Protein AF-A0ABD1TZC6-F1 (afdb_monomer_lite)

Structure (mmCIF, N/CA/C/O backbone):
data_AF-A0ABD1TZC6-F1
#
_entry.id   AF-A0ABD1TZC6-F1
#
loop_
_atom_site.group_PDB
_atom_site.id
_atom_site.type_symbol
_atom_site.label_atom_id
_atom_site.label_alt_id
_atom_site.label_comp_id
_atom_site.label_asym_id
_atom_site.label_entity_id
_atom_site.label_seq_id
_atom_site.pdbx_PDB_ins_code
_atom_site.Cartn_x
_atom_site.Cartn_y
_atom_site.Cartn_z
_atom_site.occupancy
_atom_site.B_iso_or_equiv
_atom_site.auth_seq_id
_atom_site.auth_comp_id
_atom_site.auth_asym_id
_atom_site.auth_atom_id
_atom_site.pdbx_PDB_model_num
ATOM 1 N N . MET A 1 1 ? -12.109 -3.918 -8.927 1.00 58.34 1 MET A N 1
ATOM 2 C CA . MET A 1 1 ? -11.285 -2.718 -9.204 1.00 58.34 1 MET A CA 1
ATOM 3 C C . MET A 1 1 ? -10.057 -3.148 -9.999 1.00 58.34 1 MET A C 1
ATOM 5 O O . MET A 1 1 ? -9.453 -4.145 -9.625 1.00 58.34 1 MET A O 1
ATOM 9 N N . VAL A 1 2 ? -9.724 -2.458 -11.094 1.00 74.38 2 VAL A N 1
ATOM 10 C CA . VAL A 1 2 ? -8.589 -2.768 -11.993 1.00 74.38 2 VAL A CA 1
ATOM 11 C C . VAL A 1 2 ? -7.671 -1.545 -12.045 1.00 74.38 2 VAL A C 1
ATOM 13 O O . VAL A 1 2 ? -8.174 -0.425 -12.054 1.00 74.38 2 VAL A O 1
ATOM 16 N N . GLY A 1 3 ? -6.352 -1.739 -12.055 1.00 79.50 3 GLY A N 1
ATOM 17 C CA . GLY A 1 3 ? -5.381 -0.643 -12.115 1.00 79.50 3 GLY A CA 1
ATOM 18 C C . GLY A 1 3 ? -3.931 -1.129 -12.202 1.00 79.50 3 GLY A C 1
ATOM 19 O O . GLY A 1 3 ? -3.689 -2.328 -12.345 1.00 79.50 3 GLY A O 1
ATOM 20 N N . THR A 1 4 ? -2.978 -0.206 -12.084 1.00 78.56 4 THR A N 1
ATOM 21 C CA . THR A 1 4 ? -1.535 -0.446 -12.234 1.00 78.56 4 THR A CA 1
ATOM 22 C C . THR A 1 4 ? -0.822 -0.348 -10.886 1.00 78.56 4 THR A C 1
ATOM 24 O O . THR A 1 4 ? -1.091 0.545 -10.087 1.00 78.56 4 THR A O 1
ATOM 27 N N . VAL A 1 5 ? 0.114 -1.260 -10.619 1.00 77.12 5 VAL A N 1
ATOM 28 C CA . VAL A 1 5 ? 0.947 -1.218 -9.407 1.00 77.12 5 VAL A CA 1
ATOM 29 C C . VAL A 1 5 ? 2.180 -0.358 -9.668 1.00 77.12 5 VAL A C 1
ATOM 31 O O . VAL A 1 5 ? 2.895 -0.591 -10.640 1.00 77.12 5 VAL A O 1
ATOM 34 N N . LEU A 1 6 ? 2.449 0.619 -8.799 1.00 78.31 6 LEU A N 1
ATOM 35 C CA . LEU A 1 6 ? 3.628 1.478 -8.893 1.00 78.31 6 LEU A CA 1
ATOM 36 C C . LEU A 1 6 ? 4.456 1.360 -7.614 1.00 78.31 6 LEU A C 1
ATOM 38 O O . LEU A 1 6 ? 3.972 1.667 -6.532 1.00 78.31 6 LEU A O 1
ATOM 42 N N . TYR A 1 7 ? 5.725 0.974 -7.743 1.00 74.31 7 TYR A N 1
ATOM 43 C CA . TYR A 1 7 ? 6.677 0.972 -6.630 1.00 74.31 7 TYR A CA 1
ATOM 44 C C . TYR A 1 7 ? 7.393 2.331 -6.565 1.00 74.31 7 TYR A C 1
ATOM 46 O O . TYR A 1 7 ? 8.214 2.615 -7.448 1.00 74.31 7 TYR A O 1
ATOM 54 N N . PRO A 1 8 ? 7.108 3.187 -5.566 1.00 73.81 8 PRO A N 1
ATOM 55 C CA . PRO A 1 8 ? 7.771 4.479 -5.457 1.00 73.81 8 PRO A CA 1
ATOM 56 C C . PRO A 1 8 ? 9.253 4.297 -5.097 1.00 73.81 8 PRO A C 1
ATOM 58 O O . PRO A 1 8 ? 9.618 3.450 -4.282 1.00 73.81 8 PRO A O 1
ATOM 61 N N . LYS A 1 9 ? 10.129 5.093 -5.727 1.00 73.00 9 LYS A N 1
ATOM 62 C CA . LYS A 1 9 ? 11.578 5.068 -5.449 1.00 73.00 9 LYS A CA 1
ATOM 63 C C . LYS A 1 9 ? 11.919 5.706 -4.098 1.00 73.00 9 LYS A C 1
ATOM 65 O O . LYS A 1 9 ? 12.835 5.242 -3.428 1.00 73.00 9 LYS A O 1
ATOM 70 N N . ALA A 1 10 ? 11.193 6.756 -3.718 1.00 73.12 10 ALA A N 1
ATOM 71 C CA . ALA A 1 10 ? 11.303 7.408 -2.418 1.00 73.12 10 ALA A CA 1
ATOM 72 C C . ALA A 1 10 ? 10.130 6.985 -1.523 1.00 73.12 10 ALA A C 1
ATOM 74 O O . ALA A 1 10 ? 9.023 6.783 -2.014 1.00 73.12 10 ALA A O 1
ATOM 75 N N . ASN A 1 11 ? 10.378 6.845 -0.218 1.00 71.44 11 ASN A N 1
ATOM 76 C CA . ASN A 1 11 ? 9.387 6.398 0.770 1.00 71.44 11 ASN A CA 1
ATOM 77 C C . ASN A 1 11 ? 8.663 5.068 0.405 1.00 71.44 11 ASN A C 1
ATOM 79 O O . ASN A 1 11 ? 7.437 4.994 0.496 1.00 71.44 11 ASN A O 1
ATOM 83 N N . PRO A 1 12 ? 9.385 3.984 0.034 1.00 72.44 12 PRO A N 1
ATOM 84 C CA . PRO A 1 12 ? 8.776 2.699 -0.353 1.00 72.44 12 PRO A CA 1
ATOM 85 C C . PRO A 1 12 ? 7.982 2.025 0.773 1.00 72.44 12 PRO A C 1
ATOM 87 O O . PRO A 1 12 ? 7.196 1.122 0.521 1.00 72.44 12 PRO A O 1
ATOM 90 N N . LYS A 1 13 ? 8.174 2.466 2.020 1.00 72.25 13 LYS A N 1
ATOM 91 C CA . LYS A 1 13 ? 7.449 1.960 3.188 1.00 72.25 13 LYS A CA 1
ATOM 92 C C . LYS A 1 13 ? 6.190 2.765 3.518 1.00 72.25 13 LYS A C 1
ATOM 94 O O . LYS A 1 13 ? 5.471 2.381 4.435 1.00 72.25 13 LYS A O 1
ATOM 99 N N . ALA A 1 14 ? 5.927 3.880 2.830 1.00 73.50 14 ALA A N 1
ATOM 100 C CA . ALA A 1 14 ? 4.804 4.780 3.116 1.00 73.50 14 ALA A CA 1
ATOM 101 C C . ALA A 1 14 ? 4.704 5.236 4.594 1.00 73.50 14 ALA A C 1
ATOM 103 O O . ALA A 1 14 ? 3.618 5.558 5.073 1.00 73.50 14 ALA A O 1
ATOM 104 N N . CYS A 1 15 ? 5.820 5.244 5.337 1.00 70.81 15 CYS A N 1
ATOM 105 C CA . CYS A 1 15 ? 5.834 5.606 6.764 1.00 70.81 15 CYS A CA 1
ATOM 106 C C . CYS A 1 15 ? 5.795 7.124 6.990 1.00 70.81 15 CYS A C 1
ATOM 108 O O . CYS A 1 15 ? 5.480 7.573 8.084 1.00 70.81 15 CYS A O 1
ATOM 110 N N . LYS A 1 16 ? 6.139 7.909 5.965 1.00 78.12 16 LYS A N 1
ATOM 111 C CA . LYS A 1 16 ? 6.071 9.376 5.966 1.00 78.12 16 LYS A CA 1
ATOM 112 C C . LYS A 1 16 ? 5.037 9.858 4.949 1.00 78.12 16 LYS A C 1
ATOM 114 O O . LYS A 1 16 ? 4.650 9.082 4.070 1.00 78.12 16 LYS A O 1
ATOM 119 N N . SER A 1 17 ? 4.636 11.126 5.040 1.00 74.75 17 SER A N 1
ATOM 120 C CA . SER A 1 17 ? 3.858 11.771 3.977 1.00 74.75 17 SER A CA 1
ATOM 121 C C . SER A 1 17 ? 4.619 11.699 2.649 1.00 74.75 17 SER A C 1
ATOM 123 O O . SER A 1 17 ? 5.851 11.735 2.619 1.00 74.75 17 SER A O 1
ATOM 125 N N . PHE A 1 18 ? 3.886 11.564 1.545 1.00 75.38 18 PHE A N 1
ATOM 126 C CA . PHE A 1 18 ? 4.458 11.670 0.201 1.00 75.38 18 PHE A CA 1
ATOM 127 C C . PHE A 1 18 ? 4.489 13.120 -0.307 1.00 75.38 18 PHE A C 1
ATOM 129 O O . PHE A 1 18 ? 5.053 13.357 -1.367 1.00 75.38 18 PHE A O 1
ATOM 136 N N . GLU A 1 19 ? 3.926 14.077 0.443 1.00 67.75 19 GLU A N 1
ATOM 137 C CA . GLU A 1 19 ? 3.886 15.503 0.078 1.00 67.75 19 GLU A CA 1
ATOM 138 C C . GLU A 1 19 ? 5.276 16.154 0.035 1.00 67.75 19 GLU A C 1
ATOM 140 O O . GLU A 1 19 ? 5.503 17.048 -0.775 1.00 67.75 19 GLU A O 1
ATOM 145 N N . ASP A 1 20 ? 6.226 15.659 0.835 1.00 60.91 20 ASP A N 1
ATOM 146 C CA . ASP A 1 20 ? 7.616 16.144 0.851 1.00 60.91 20 ASP A CA 1
ATOM 147 C C . ASP A 1 20 ? 8.439 15.668 -0.365 1.00 60.91 20 ASP A C 1
ATOM 149 O O . ASP A 1 20 ? 9.606 16.031 -0.518 1.00 60.91 20 ASP A O 1
ATOM 153 N N . GLY A 1 21 ? 7.869 14.816 -1.225 1.00 57.75 21 GLY A N 1
ATOM 154 C CA . GLY A 1 21 ? 8.515 14.306 -2.433 1.00 57.75 21 GLY A CA 1
ATOM 155 C C . GLY A 1 21 ? 7.742 14.659 -3.702 1.00 57.75 21 GLY A C 1
ATOM 156 O O . GLY A 1 21 ? 6.534 14.857 -3.685 1.00 57.75 21 GLY A O 1
ATOM 157 N N . GLU A 1 22 ? 8.412 14.639 -4.857 1.00 58.41 22 GLU A N 1
ATOM 158 C CA . GLU A 1 22 ? 7.781 14.827 -6.181 1.00 58.41 22 GLU A CA 1
ATOM 159 C C . GLU A 1 22 ? 6.851 13.658 -6.607 1.00 58.41 22 GLU A C 1
ATOM 161 O O . GLU A 1 22 ? 6.581 13.457 -7.793 1.00 58.41 22 GLU A O 1
ATOM 166 N N . ILE A 1 23 ? 6.376 12.829 -5.671 1.00 65.62 23 ILE A N 1
ATOM 167 C CA . ILE A 1 23 ? 5.611 11.613 -5.963 1.00 65.62 23 ILE A CA 1
ATOM 168 C C . ILE A 1 23 ? 4.130 11.860 -5.670 1.00 65.62 23 ILE A C 1
ATOM 170 O O . ILE A 1 23 ? 3.685 11.784 -4.530 1.00 65.62 23 ILE A O 1
ATOM 174 N N . SER A 1 24 ? 3.345 12.082 -6.727 1.00 70.56 24 SER A N 1
ATOM 175 C CA . SER A 1 24 ? 1.881 12.041 -6.668 1.00 70.56 24 SER A CA 1
ATOM 176 C C . SER A 1 24 ? 1.361 10.775 -7.342 1.00 70.56 24 SER A C 1
ATOM 178 O O . SER A 1 24 ? 1.737 10.468 -8.474 1.00 70.56 24 SER A O 1
ATOM 180 N N . PHE A 1 25 ? 0.461 10.054 -6.671 1.00 73.44 25 PHE A N 1
ATOM 181 C CA . PHE A 1 25 ? -0.208 8.874 -7.231 1.00 73.44 25 PHE A CA 1
ATOM 182 C C . PHE A 1 25 ? -1.556 9.215 -7.880 1.00 73.44 25 PHE A C 1
ATOM 184 O O . PHE A 1 25 ? -2.302 8.313 -8.267 1.00 73.44 25 PHE A O 1
ATOM 191 N N . LYS A 1 26 ? -1.858 10.512 -8.038 1.00 74.62 26 LYS A N 1
ATOM 192 C CA . LYS A 1 26 ? -3.052 10.980 -8.744 1.00 74.62 26 LYS A CA 1
ATOM 193 C C . LYS A 1 26 ? -3.014 10.487 -10.185 1.00 74.62 26 LYS A C 1
ATOM 195 O O . LYS A 1 26 ? -2.131 10.835 -10.970 1.00 74.62 26 LYS A O 1
ATOM 200 N N . THR A 1 27 ? -4.009 9.695 -10.558 1.00 65.38 27 THR A N 1
ATOM 201 C CA . THR A 1 27 ? -4.176 9.271 -11.945 1.00 65.38 27 THR A CA 1
ATOM 202 C C . THR A 1 27 ? -4.584 10.454 -12.808 1.00 65.38 27 THR A C 1
ATOM 204 O O . THR A 1 27 ? -5.514 11.188 -12.469 1.00 65.38 27 THR A O 1
ATOM 207 N N . LYS A 1 28 ? -3.946 10.609 -13.971 1.00 67.31 28 LYS A N 1
ATOM 208 C CA . LYS A 1 28 ? -4.452 11.504 -15.020 1.00 67.31 28 LYS A CA 1
ATOM 209 C C . LYS A 1 28 ? -5.838 11.029 -15.475 1.00 67.31 28 LYS A C 1
ATOM 211 O O . LYS A 1 28 ? -6.168 9.852 -15.334 1.00 67.31 28 LYS A O 1
ATOM 216 N N . LEU A 1 29 ? -6.647 11.924 -16.040 1.00 52.84 29 LEU A N 1
ATOM 217 C CA . LEU A 1 29 ? -7.938 11.566 -16.640 1.00 52.84 29 LEU A CA 1
ATOM 218 C C . LEU A 1 29 ? -7.756 10.402 -17.636 1.00 52.84 29 LEU A C 1
ATOM 220 O O . LEU A 1 29 ? -6.909 10.483 -18.523 1.00 52.84 29 LEU A O 1
ATOM 224 N N . ARG A 1 30 ? -8.547 9.328 -17.477 1.00 60.97 30 ARG A N 1
ATOM 225 C CA . ARG A 1 30 ? -8.439 8.029 -18.191 1.00 60.97 30 ARG A CA 1
ATOM 226 C C . ARG A 1 30 ? -7.203 7.168 -17.866 1.00 60.97 30 ARG A C 1
ATOM 228 O O . ARG A 1 30 ? -6.965 6.177 -18.549 1.00 60.97 30 ARG A O 1
ATOM 235 N N . GLY A 1 31 ? -6.424 7.512 -16.843 1.00 61.59 31 GLY A N 1
ATOM 236 C CA . GLY A 1 31 ? -5.319 6.694 -16.343 1.00 61.59 31 GLY A CA 1
ATOM 237 C C . GLY A 1 31 ? -5.797 5.550 -15.446 1.00 61.59 31 GLY A C 1
ATOM 238 O O . GLY A 1 31 ? -6.842 5.641 -14.805 1.00 61.59 31 GLY A O 1
ATOM 239 N N . MET A 1 32 ? -5.022 4.467 -15.388 1.00 66.56 32 MET A N 1
ATOM 240 C CA . MET A 1 32 ? -5.308 3.349 -14.490 1.00 66.56 32 MET A CA 1
ATOM 241 C C . MET A 1 32 ? -5.021 3.727 -13.024 1.00 66.56 32 MET A C 1
ATOM 243 O O . MET A 1 32 ? -3.955 4.285 -12.763 1.00 66.56 32 MET A O 1
ATOM 247 N N . PRO A 1 33 ? -5.923 3.397 -12.075 1.00 63.22 33 PRO A N 1
ATOM 248 C CA . PRO A 1 33 ? -5.719 3.521 -10.627 1.00 63.22 33 PRO A CA 1
ATOM 249 C C . PRO A 1 33 ? -4.330 3.052 -10.188 1.00 63.22 33 PRO A C 1
ATOM 251 O O . PRO A 1 33 ? -3.949 1.928 -10.515 1.00 63.22 33 PRO A O 1
ATOM 254 N N . ILE A 1 34 ? -3.583 3.885 -9.456 1.00 68.88 34 ILE A N 1
ATOM 255 C CA . ILE A 1 34 ? -2.246 3.526 -8.966 1.00 68.88 34 ILE A CA 1
ATOM 256 C C . ILE A 1 34 ? -2.355 2.868 -7.589 1.00 68.88 34 ILE A C 1
ATOM 258 O O . ILE A 1 34 ? -2.954 3.438 -6.673 1.00 68.88 34 ILE A O 1
ATOM 262 N N . PHE A 1 35 ? -1.749 1.686 -7.455 1.00 68.12 35 PHE A N 1
ATOM 263 C CA . PHE A 1 35 ? -1.594 0.975 -6.186 1.00 68.12 35 PHE A CA 1
ATOM 264 C C . PHE A 1 35 ? -0.190 1.172 -5.618 1.00 68.12 35 PHE A C 1
ATOM 266 O O . PHE A 1 35 ? 0.793 0.920 -6.320 1.00 68.12 35 PHE A O 1
ATOM 273 N N . VAL A 1 36 ? -0.109 1.549 -4.339 1.00 64.88 36 VAL A N 1
ATOM 274 C CA . VAL A 1 36 ? 1.161 1.720 -3.618 1.00 64.88 36 VAL A CA 1
ATOM 275 C C . VAL A 1 36 ? 1.449 0.474 -2.770 1.00 64.88 36 VAL A C 1
ATOM 277 O O . VAL A 1 36 ? 0.630 0.131 -1.914 1.00 64.88 36 VAL A O 1
ATOM 280 N N . PRO A 1 37 ? 2.577 -0.218 -3.001 1.00 61.75 37 PRO A N 1
ATOM 281 C CA . PRO A 1 37 ? 3.093 -1.252 -2.121 1.00 61.75 37 PRO A CA 1
ATOM 282 C C . PRO A 1 37 ? 3.816 -0.612 -0.932 1.00 61.75 37 PRO A C 1
ATOM 284 O O . PRO A 1 37 ? 4.615 0.304 -1.123 1.00 61.75 37 PRO A O 1
ATOM 287 N N . ALA A 1 38 ? 3.550 -1.098 0.278 1.00 61.00 38 ALA A N 1
ATOM 288 C CA . ALA A 1 38 ? 4.245 -0.667 1.489 1.00 61.00 38 ALA A CA 1
ATOM 289 C C . ALA A 1 38 ? 4.610 -1.873 2.365 1.00 61.00 38 ALA A C 1
ATOM 291 O O . ALA A 1 38 ? 3.821 -2.809 2.455 1.00 61.00 38 ALA A O 1
ATOM 292 N N . ASP A 1 39 ? 5.778 -1.840 3.009 1.00 62.34 39 ASP A N 1
ATOM 293 C CA . ASP A 1 39 ? 6.223 -2.885 3.947 1.00 62.34 39 ASP A CA 1
ATOM 294 C C . ASP A 1 39 ? 5.560 -2.721 5.325 1.00 62.34 39 ASP A C 1
ATOM 296 O O . ASP A 1 39 ? 5.244 -1.596 5.722 1.00 62.34 39 ASP A O 1
ATOM 300 N N . ARG A 1 40 ? 5.381 -3.812 6.078 1.00 59.94 40 ARG A N 1
ATOM 301 C CA . ARG A 1 40 ? 4.625 -3.853 7.346 1.00 59.94 40 ARG A CA 1
ATOM 302 C C . ARG A 1 40 ? 5.294 -3.200 8.571 1.00 59.94 40 ARG A C 1
ATOM 304 O O . ARG A 1 40 ? 4.631 -3.087 9.585 1.00 59.94 40 ARG A O 1
ATOM 311 N N . ASP A 1 41 ? 6.518 -2.667 8.499 1.00 63.44 41 ASP A N 1
ATOM 312 C CA . ASP A 1 41 ? 7.268 -2.091 9.651 1.00 63.44 41 ASP A CA 1
ATOM 313 C C . ASP A 1 41 ? 6.558 -0.978 10.474 1.00 63.44 41 ASP A C 1
ATOM 315 O O . ASP A 1 41 ? 7.120 -0.470 11.442 1.00 63.44 41 ASP A O 1
ATOM 319 N N . PHE A 1 42 ? 5.365 -0.522 10.079 1.00 68.12 42 PHE A N 1
ATOM 320 C CA . PHE A 1 42 ? 4.633 0.583 10.702 1.00 68.12 42 PHE A CA 1
ATOM 321 C C . PHE A 1 42 ? 3.114 0.353 10.612 1.00 68.12 42 PHE A C 1
ATOM 323 O O . PHE A 1 42 ? 2.674 -0.431 9.769 1.00 68.12 42 PHE A O 1
ATOM 330 N N . TYR A 1 43 ? 2.313 1.065 11.415 1.00 76.88 43 TYR A N 1
ATOM 331 C CA . TYR A 1 43 ? 0.847 0.948 11.446 1.00 76.88 43 TYR A CA 1
ATOM 332 C C . TYR A 1 43 ? 0.213 0.968 10.047 1.00 76.88 43 TYR A C 1
ATOM 334 O O . TYR A 1 43 ? 0.485 1.854 9.227 1.00 76.88 43 TYR A O 1
ATOM 342 N N . PHE A 1 44 ? -0.648 -0.017 9.782 1.00 79.06 44 PHE A N 1
ATOM 343 C CA . PHE A 1 44 ? -1.305 -0.203 8.485 1.00 79.06 44 PHE A CA 1
ATOM 344 C C . PHE A 1 44 ? -2.182 1.001 8.115 1.00 79.06 44 PHE A C 1
ATOM 346 O O . PHE A 1 44 ? -2.145 1.496 6.986 1.00 79.06 44 PHE A O 1
ATOM 353 N N . THR A 1 45 ? -2.909 1.524 9.098 1.00 79.06 45 THR A N 1
ATOM 354 C CA . THR A 1 45 ? -3.807 2.670 8.955 1.00 79.06 45 THR A CA 1
ATOM 355 C C . THR A 1 45 ? -3.085 3.965 8.583 1.00 79.06 45 THR A C 1
ATOM 357 O O . THR A 1 45 ? -3.566 4.691 7.713 1.00 79.06 45 THR A O 1
ATOM 360 N N . LEU A 1 46 ? -1.897 4.238 9.142 1.00 81.50 46 LEU A N 1
ATOM 361 C CA . LEU A 1 46 ? -1.126 5.427 8.758 1.00 81.50 46 LEU A CA 1
ATOM 362 C C . LEU A 1 46 ? -0.640 5.338 7.304 1.00 81.50 46 LEU A C 1
ATOM 364 O O . LEU A 1 46 ? -0.642 6.333 6.583 1.00 81.50 46 LEU A O 1
ATOM 368 N N . LYS A 1 47 ? -0.260 4.146 6.833 1.00 82.25 47 LYS A N 1
ATOM 369 C CA . LYS A 1 47 ? 0.139 3.952 5.428 1.00 82.25 47 LYS A CA 1
ATOM 370 C C . LYS A 1 47 ? -1.027 4.237 4.491 1.00 82.25 47 LYS A C 1
ATOM 372 O O . LYS A 1 47 ? -0.843 4.911 3.478 1.00 82.25 47 LYS A O 1
ATOM 377 N N . ALA A 1 48 ? -2.217 3.754 4.843 1.00 84.62 48 ALA A N 1
ATOM 378 C CA . ALA A 1 48 ? -3.434 4.030 4.094 1.00 84.62 48 ALA A CA 1
ATOM 379 C C . ALA A 1 48 ? -3.768 5.529 4.075 1.00 84.62 48 ALA A C 1
ATOM 381 O O . ALA A 1 48 ? -4.076 6.059 3.009 1.00 84.62 48 ALA A O 1
ATOM 382 N N . TRP A 1 49 ? -3.605 6.229 5.201 1.00 85.00 49 TRP A N 1
ATOM 383 C CA . TRP A 1 49 ? -3.752 7.684 5.274 1.00 85.00 49 TRP A CA 1
ATOM 384 C C . TRP A 1 49 ? -2.757 8.430 4.372 1.00 85.00 49 TRP A C 1
ATOM 386 O O . TRP A 1 49 ? -3.150 9.252 3.544 1.00 85.00 49 TRP A O 1
ATOM 396 N N . ASN A 1 50 ? -1.469 8.089 4.451 1.00 84.31 50 ASN A N 1
ATOM 397 C CA . ASN A 1 50 ? -0.434 8.714 3.628 1.00 84.31 50 ASN A CA 1
ATOM 398 C C . ASN A 1 50 ? -0.666 8.460 2.130 1.00 84.31 50 ASN A C 1
ATOM 400 O O . ASN A 1 50 ? -0.503 9.367 1.315 1.00 84.31 50 ASN A O 1
ATOM 404 N N . ALA A 1 51 ? -1.068 7.242 1.755 1.00 83.88 51 ALA A N 1
ATOM 405 C CA . ALA A 1 51 ? -1.385 6.905 0.370 1.00 83.88 51 ALA A CA 1
ATOM 406 C C . ALA A 1 51 ? -2.646 7.626 -0.128 1.00 83.88 51 ALA A C 1
ATOM 408 O O . ALA A 1 51 ? -2.667 8.089 -1.270 1.00 83.88 51 ALA A O 1
ATOM 409 N N . HIS A 1 52 ? -3.667 7.761 0.724 1.00 86.44 52 HIS A N 1
ATOM 410 C CA . HIS A 1 52 ? -4.873 8.528 0.428 1.00 86.44 52 HIS A CA 1
ATOM 411 C C . HIS A 1 52 ? -4.534 9.988 0.095 1.00 86.44 52 HIS A C 1
ATOM 413 O O . HIS A 1 52 ? -4.871 10.459 -0.991 1.00 86.44 52 HIS A O 1
ATOM 419 N N . ASN A 1 53 ? -3.781 10.665 0.967 1.00 85.19 53 ASN A N 1
ATOM 420 C CA . ASN A 1 53 ? -3.378 12.064 0.769 1.00 85.19 53 ASN A CA 1
ATOM 421 C C . ASN A 1 53 ? -2.500 12.246 -0.477 1.00 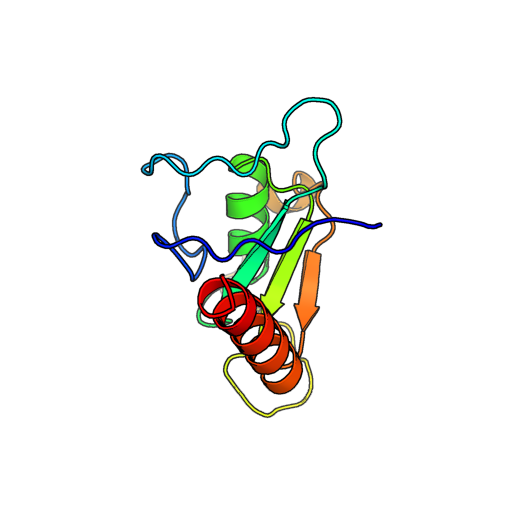85.19 53 ASN A C 1
ATOM 423 O O . ASN A 1 53 ? -2.626 13.224 -1.214 1.00 85.19 53 ASN A O 1
ATOM 427 N N . ALA A 1 54 ? -1.672 11.248 -0.785 1.00 83.06 54 ALA A N 1
ATOM 428 C CA . ALA A 1 54 ? -0.853 11.216 -1.992 1.00 83.06 54 ALA A CA 1
ATOM 429 C C . ALA A 1 54 ? -1.659 10.990 -3.293 1.00 83.06 54 ALA A C 1
ATOM 431 O O . ALA A 1 54 ? -1.100 11.041 -4.396 1.00 83.06 54 ALA A O 1
ATOM 432 N N . GLY A 1 55 ? -2.972 10.753 -3.185 1.00 84.12 55 GLY A N 1
ATOM 433 C CA . GLY A 1 55 ? -3.894 10.556 -4.300 1.00 84.12 55 GLY A CA 1
ATOM 434 C C . GLY A 1 55 ? -3.887 9.144 -4.875 1.00 84.12 55 GLY A C 1
ATOM 435 O O . GLY A 1 55 ? -4.289 8.964 -6.025 1.00 84.12 55 GLY A O 1
ATOM 436 N N . ALA A 1 56 ? -3.408 8.155 -4.115 1.00 84.94 56 ALA A N 1
ATOM 437 C CA . ALA A 1 56 ? -3.502 6.761 -4.521 1.00 84.94 56 ALA A CA 1
ATOM 438 C C . ALA A 1 56 ? -4.971 6.346 -4.594 1.00 84.94 56 ALA A C 1
ATOM 440 O O . ALA A 1 56 ? -5.802 6.777 -3.801 1.00 84.94 56 ALA A O 1
ATOM 441 N N . ALA A 1 57 ? -5.291 5.472 -5.539 1.00 86.00 57 ALA A N 1
ATOM 442 C CA . ALA A 1 57 ? -6.654 4.981 -5.672 1.00 86.00 57 ALA A CA 1
ATOM 443 C C . ALA A 1 57 ? -6.942 3.823 -4.706 1.00 86.00 57 ALA A C 1
ATOM 445 O O . ALA A 1 57 ? -8.092 3.586 -4.357 1.00 86.00 57 ALA A O 1
ATOM 446 N N . ALA A 1 58 ? -5.903 3.088 -4.308 1.00 85.75 58 ALA A N 1
ATOM 447 C CA . ALA A 1 58 ? -5.950 1.996 -3.346 1.00 85.75 58 ALA A CA 1
ATOM 448 C C . ALA A 1 58 ? -4.529 1.672 -2.860 1.00 85.75 58 ALA A C 1
ATOM 450 O O . ALA A 1 58 ? -3.544 1.950 -3.550 1.00 85.75 58 ALA A O 1
ATOM 451 N N . ILE A 1 59 ? -4.418 1.040 -1.695 1.00 84.38 59 ILE A N 1
ATOM 452 C CA . ILE A 1 59 ? -3.140 0.624 -1.110 1.00 84.38 59 ILE A CA 1
ATOM 453 C C . ILE A 1 59 ? -3.118 -0.889 -0.880 1.00 84.38 59 ILE A C 1
ATOM 455 O O . ILE A 1 59 ? -4.112 -1.498 -0.476 1.00 84.38 59 ILE A O 1
ATOM 459 N N . ARG A 1 60 ? -1.964 -1.509 -1.148 1.00 85.25 60 ARG A N 1
ATOM 460 C CA . ARG A 1 60 ? -1.694 -2.904 -0.785 1.00 85.25 60 ARG A CA 1
ATOM 461 C C . ARG A 1 60 ? -0.436 -2.952 0.061 1.00 85.25 60 ARG A C 1
ATOM 463 O O . ARG A 1 60 ? 0.638 -2.623 -0.425 1.00 85.25 60 ARG A O 1
ATOM 470 N N . VAL A 1 61 ? -0.554 -3.369 1.309 1.00 83.12 61 VAL A N 1
ATOM 471 C CA . VAL A 1 61 ? 0.593 -3.482 2.216 1.00 83.12 61 VAL A CA 1
ATOM 472 C C . VAL A 1 61 ? 1.076 -4.925 2.172 1.00 83.12 61 VAL A C 1
ATOM 474 O O . VAL A 1 61 ? 0.278 -5.836 2.370 1.00 83.12 61 VAL A O 1
ATOM 477 N N . ALA A 1 62 ? 2.345 -5.144 1.841 1.00 83.56 62 ALA A N 1
ATOM 478 C CA . ALA A 1 62 ? 2.938 -6.472 1.846 1.00 83.56 62 ALA A CA 1
ATOM 479 C C . ALA A 1 62 ? 3.498 -6.784 3.232 1.00 83.56 62 ALA A C 1
ATOM 481 O O . ALA A 1 62 ? 4.151 -5.943 3.853 1.00 83.56 62 ALA A O 1
ATOM 482 N N . ASP A 1 63 ? 3.241 -8.002 3.694 1.00 79.69 63 ASP A N 1
ATOM 483 C CA . ASP A 1 63 ? 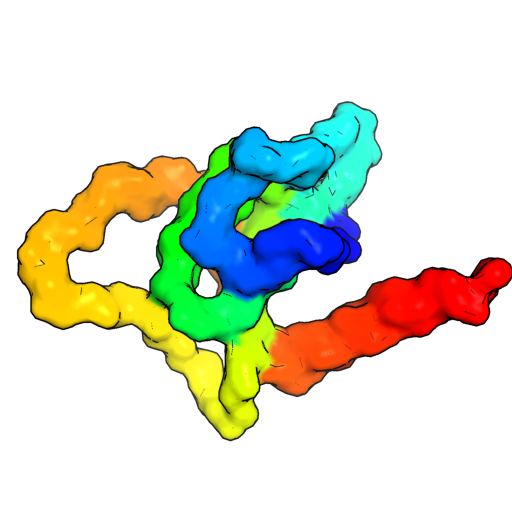3.876 -8.523 4.894 1.00 79.69 63 ASP A CA 1
ATOM 484 C C . ASP A 1 63 ? 5.398 -8.611 4.701 1.00 79.69 63 ASP A C 1
ATOM 486 O O . ASP A 1 63 ? 5.882 -8.943 3.614 1.00 79.69 63 ASP A O 1
ATOM 490 N N . ASP A 1 64 ? 6.153 -8.317 5.752 1.00 77.06 64 ASP A N 1
ATOM 491 C CA . ASP A 1 64 ? 7.608 -8.456 5.799 1.00 77.06 64 ASP A CA 1
ATOM 492 C C . ASP A 1 64 ? 8.031 -9.861 6.264 1.00 77.06 64 ASP A C 1
ATOM 494 O O . ASP A 1 64 ? 9.178 -10.273 6.051 1.00 77.06 64 ASP A O 1
ATOM 498 N N . ARG A 1 65 ? 7.091 -10.635 6.827 1.00 77.50 65 ARG A N 1
ATOM 499 C CA . ARG A 1 65 ? 7.311 -11.967 7.408 1.00 77.50 65 ARG A CA 1
ATOM 500 C C . ARG A 1 65 ? 6.548 -13.062 6.660 1.00 77.50 65 ARG A C 1
ATOM 502 O O . ARG A 1 65 ? 5.581 -12.822 5.940 1.00 77.50 65 ARG A O 1
ATOM 509 N N . ILE A 1 66 ? 7.024 -14.303 6.790 1.00 80.62 66 ILE A N 1
ATOM 510 C CA . ILE A 1 66 ? 6.326 -15.495 6.277 1.00 80.62 66 ILE A CA 1
ATOM 511 C C . ILE A 1 66 ? 5.452 -16.035 7.410 1.00 80.62 66 ILE A C 1
ATOM 513 O O . ILE A 1 66 ? 5.835 -16.965 8.114 1.00 80.62 66 ILE A O 1
ATOM 517 N N . GLU A 1 67 ? 4.295 -15.413 7.599 1.00 74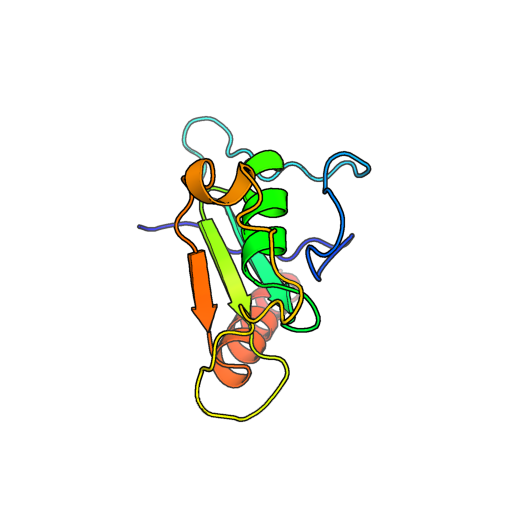.75 67 GLU A N 1
ATOM 518 C CA . GLU A 1 67 ? 3.327 -15.761 8.640 1.00 74.75 67 GLU A CA 1
ATOM 519 C C . GLU A 1 67 ? 1.885 -15.629 8.113 1.00 74.75 67 GLU A C 1
ATOM 521 O O . GLU A 1 67 ? 1.678 -15.128 6.999 1.00 74.75 67 GLU A O 1
ATOM 526 N N . PRO A 1 68 ? 0.870 -16.132 8.843 1.00 78.81 68 PRO A N 1
ATOM 527 C CA . PRO A 1 68 ? -0.523 -15.833 8.532 1.00 78.81 68 PRO A CA 1
ATOM 528 C C . PRO A 1 68 ? -0.756 -14.320 8.513 1.00 78.81 68 PRO A C 1
ATOM 530 O O . PRO A 1 68 ? -0.193 -13.605 9.333 1.00 78.81 68 PRO A O 1
ATOM 533 N N . LEU A 1 69 ? -1.609 -13.839 7.605 1.00 75.69 69 LEU A N 1
ATOM 534 C CA . LEU A 1 69 ? -1.905 -12.409 7.485 1.00 75.69 69 LEU A CA 1
ATOM 535 C C . LEU A 1 69 ? -2.553 -11.889 8.768 1.00 75.69 69 LEU A C 1
ATOM 537 O O . LEU A 1 69 ? -3.741 -12.107 8.998 1.00 75.69 69 LEU A O 1
ATOM 541 N N . ILE A 1 70 ? -1.768 -11.184 9.576 1.00 68.88 70 ILE A N 1
ATOM 542 C CA . ILE A 1 70 ? -2.230 -10.507 10.783 1.00 68.88 70 ILE A CA 1
ATOM 543 C C . ILE A 1 70 ? -2.033 -9.001 10.616 1.00 68.88 70 ILE A C 1
ATOM 545 O O . ILE A 1 70 ? -0.941 -8.528 10.297 1.00 68.88 70 ILE A O 1
ATOM 549 N N . THR A 1 71 ? -3.092 -8.214 10.800 1.00 64.12 71 THR A N 1
ATOM 550 C CA . THR A 1 71 ? -2.958 -6.756 10.745 1.00 64.12 71 THR A CA 1
ATOM 551 C C . THR A 1 71 ? -2.240 -6.268 12.000 1.00 64.12 71 THR A C 1
ATOM 553 O O . THR A 1 71 ? -2.434 -6.789 13.095 1.00 64.12 71 THR A O 1
ATOM 556 N N . MET A 1 72 ? -1.338 -5.302 11.838 1.00 60.66 72 MET A N 1
ATOM 557 C CA . MET A 1 72 ? -0.703 -4.624 12.967 1.00 60.66 72 MET A CA 1
ATOM 558 C C . MET A 1 72 ? -1.444 -3.300 13.177 1.00 60.66 7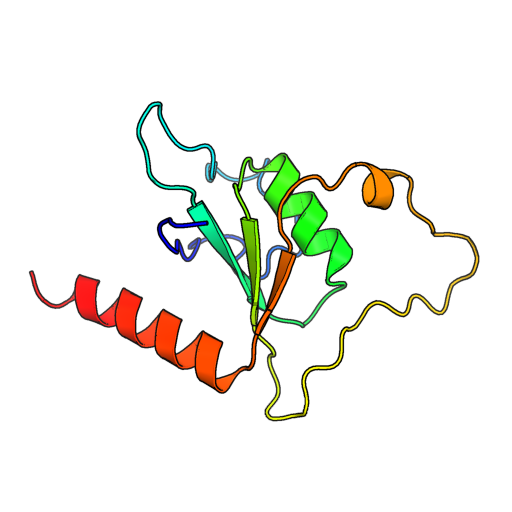2 MET A C 1
ATOM 560 O O . MET A 1 72 ? -0.979 -2.246 12.744 1.00 60.66 72 MET A O 1
ATOM 564 N N . ASP A 1 73 ? -2.643 -3.398 13.757 1.00 61.78 73 ASP A N 1
ATOM 565 C CA . ASP A 1 73 ? -3.530 -2.259 14.056 1.00 61.78 73 ASP A CA 1
ATOM 566 C C . ASP A 1 73 ? -3.575 -1.922 15.559 1.00 61.78 73 ASP A C 1
ATOM 568 O O . ASP A 1 73 ? -4.274 -1.000 15.975 1.00 61.78 73 ASP A O 1
ATOM 572 N N . THR A 1 74 ? -2.836 -2.653 16.397 1.00 51.31 74 THR A N 1
ATOM 573 C CA . THR A 1 74 ? -2.826 -2.459 17.850 1.00 51.31 74 THR A CA 1
ATOM 574 C C . THR A 1 74 ? -1.927 -1.292 18.244 1.00 51.31 74 THR A C 1
ATOM 576 O O . THR A 1 74 ? -0.716 -1.448 18.391 1.00 51.31 74 THR A O 1
ATOM 579 N N . HIS A 1 75 ? -2.531 -0.123 18.447 1.00 49.91 75 HIS A N 1
ATOM 580 C CA . HIS A 1 75 ? -2.031 0.829 19.434 1.00 49.91 75 HIS A CA 1
ATOM 581 C C . HIS A 1 75 ? -2.426 0.309 20.826 1.00 49.91 75 HIS A C 1
ATOM 583 O O . HIS A 1 75 ? -3.612 0.163 21.106 1.00 49.91 75 HIS A O 1
ATOM 589 N N . GLU A 1 76 ? -1.448 0.030 21.692 1.00 48.09 76 GLU A N 1
ATOM 590 C CA . GLU A 1 76 ? -1.688 -0.183 23.132 1.00 48.09 76 GLU A CA 1
ATOM 591 C C . GLU A 1 76 ? -1.896 1.142 23.891 1.00 48.09 76 GLU A C 1
ATOM 593 O O . GLU A 1 76 ? -2.248 1.132 25.066 1.00 48.09 76 GLU A O 1
ATOM 598 N N . GLU A 1 77 ? -1.735 2.296 23.237 1.00 45.47 77 GLU A N 1
ATOM 599 C CA . GLU A 1 77 ? -1.979 3.596 23.864 1.00 45.47 77 GLU A CA 1
ATOM 600 C C . GLU A 1 77 ? -3.428 4.058 23.637 1.00 45.47 77 GLU A C 1
ATOM 602 O O . GLU A 1 77 ? -3.818 4.519 22.559 1.00 45.47 77 GLU A O 1
ATOM 607 N N . GLU A 1 78 ? -4.221 3.893 24.699 1.00 43.94 78 GLU A N 1
ATOM 608 C CA . GLU A 1 78 ? -5.522 4.512 24.962 1.00 43.94 78 GLU A CA 1
ATOM 609 C C . GLU A 1 78 ? -5.630 5.942 24.386 1.00 43.94 78 GLU A C 1
ATOM 611 O O . GLU A 1 78 ? -4.871 6.827 24.774 1.00 43.94 78 GLU A O 1
ATOM 616 N N . ASN A 1 79 ? -6.642 6.172 23.532 1.00 44.59 79 ASN A N 1
ATOM 617 C CA . ASN A 1 79 ? -7.163 7.453 22.989 1.00 44.59 79 ASN A CA 1
ATOM 618 C C . ASN A 1 79 ? -6.933 7.777 21.503 1.00 44.59 79 ASN A C 1
ATOM 620 O O . ASN A 1 79 ? -7.514 8.745 21.018 1.00 44.59 79 ASN A O 1
ATOM 624 N N . ALA A 1 80 ? -6.202 6.978 20.727 1.00 48.75 80 ALA A N 1
ATOM 625 C CA . ALA A 1 80 ? -5.976 7.276 19.308 1.00 48.75 80 ALA A CA 1
ATOM 626 C C . ALA A 1 80 ? -6.921 6.518 18.352 1.00 48.75 80 ALA A C 1
ATOM 628 O O . ALA A 1 80 ? -6.469 5.887 17.396 1.00 48.75 80 ALA A O 1
ATOM 629 N N . GLN A 1 81 ? -8.247 6.641 18.509 1.00 51.78 81 GLN A N 1
ATOM 630 C CA . GLN A 1 81 ? -9.078 6.684 17.294 1.00 51.78 81 GLN A CA 1
ATOM 631 C C . GLN A 1 81 ? -8.742 8.009 16.618 1.00 51.78 81 GLN A C 1
ATOM 633 O O . GLN A 1 81 ? -9.429 9.006 16.783 1.00 51.78 81 GLN A O 1
ATOM 638 N N . ALA A 1 82 ? -7.593 8.056 15.955 1.00 58.25 82 ALA A N 1
ATOM 639 C CA . ALA A 1 82 ? -7.160 9.263 15.303 1.00 58.25 82 ALA A CA 1
ATOM 640 C C . ALA A 1 82 ? -8.205 9.601 14.235 1.00 58.25 82 ALA A C 1
ATOM 642 O O . ALA A 1 82 ? -8.540 8.745 13.412 1.00 58.25 82 ALA A O 1
ATOM 643 N N . ASP A 1 83 ? -8.730 10.827 14.269 1.00 65.31 83 ASP A N 1
ATOM 644 C CA . ASP A 1 83 ? -9.860 11.292 13.449 1.00 65.31 83 ASP A CA 1
ATOM 645 C C . ASP A 1 83 ? -9.704 10.974 11.949 1.00 65.31 83 ASP A C 1
ATOM 647 O O . ASP A 1 83 ? -10.677 10.875 11.202 1.00 65.31 83 ASP A O 1
ATOM 651 N N . TYR A 1 84 ? -8.468 10.758 11.492 1.00 67.44 84 TYR A N 1
ATOM 652 C CA . TYR A 1 84 ? -8.154 10.375 10.123 1.00 67.44 84 TYR A CA 1
ATOM 653 C C . TYR A 1 84 ? -8.671 8.987 9.709 1.00 67.44 84 TYR A C 1
ATOM 655 O O . TYR A 1 84 ? -8.884 8.773 8.517 1.00 67.44 84 TYR A O 1
ATOM 663 N N . LEU A 1 85 ? -8.903 8.044 10.633 1.00 70.56 85 LEU A N 1
ATOM 664 C CA . LEU A 1 85 ? -9.347 6.682 10.295 1.00 70.56 85 LEU A CA 1
ATOM 665 C C . LEU A 1 85 ? -10.696 6.671 9.570 1.00 70.56 85 LEU A C 1
ATOM 667 O O . LEU A 1 85 ? -10.880 5.899 8.631 1.00 70.56 85 LEU A O 1
ATOM 671 N N . GLN A 1 86 ? -11.614 7.557 9.964 1.00 76.12 86 GLN A N 1
ATOM 672 C CA . GLN A 1 86 ? -12.924 7.699 9.317 1.00 76.12 86 GLN A CA 1
ATOM 673 C C . GLN A 1 86 ? -12.834 8.375 7.939 1.00 76.12 86 GLN A C 1
ATOM 675 O O . GLN A 1 86 ? -13.750 8.255 7.130 1.00 76.12 86 GLN A O 1
ATOM 680 N N . ASN A 1 87 ? -11.719 9.053 7.656 1.00 82.44 87 ASN A N 1
ATOM 681 C CA . ASN A 1 87 ? -11.505 9.809 6.424 1.00 82.44 87 ASN A CA 1
ATOM 682 C C . ASN A 1 87 ? -10.768 9.002 5.340 1.00 82.44 87 ASN A C 1
A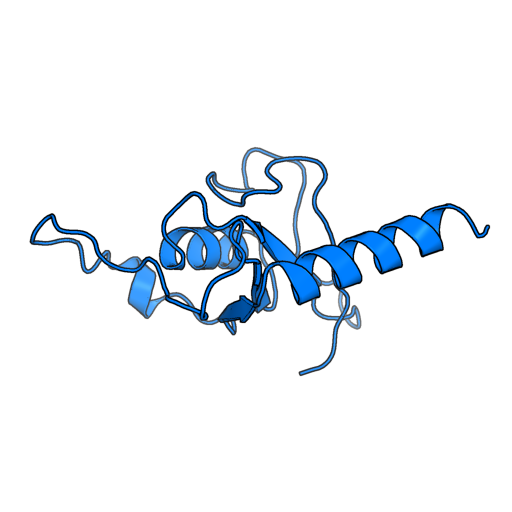TOM 684 O O . ASN A 1 87 ? -10.653 9.462 4.203 1.00 82.44 87 ASN A O 1
ATOM 688 N N . ILE A 1 88 ? -10.283 7.792 5.645 1.00 83.25 88 ILE A N 1
ATOM 689 C CA . ILE A 1 88 ? -9.660 6.916 4.645 1.00 83.25 88 ILE A CA 1
ATOM 690 C C . ILE A 1 88 ? -10.754 6.327 3.749 1.00 83.25 88 ILE A C 1
ATOM 692 O O . ILE A 1 88 ? -11.490 5.425 4.138 1.00 83.25 88 ILE A O 1
ATOM 696 N N . THR A 1 89 ? -10.831 6.808 2.509 1.00 87.62 89 THR A N 1
ATOM 697 C CA . THR A 1 89 ? -11.843 6.373 1.523 1.00 87.62 89 THR A CA 1
ATOM 698 C C . THR A 1 89 ? -11.305 5.398 0.474 1.00 87.62 89 THR A C 1
ATOM 700 O O . THR A 1 89 ? -12.061 4.904 -0.365 1.00 87.62 89 THR A O 1
ATOM 703 N N . ILE A 1 90 ? -10.000 5.106 0.498 1.00 85.81 90 ILE A N 1
ATOM 704 C CA . ILE A 1 90 ? -9.363 4.227 -0.487 1.00 85.81 90 ILE A CA 1
ATOM 705 C C . ILE A 1 90 ? -9.391 2.764 -0.021 1.00 85.81 90 ILE A C 1
ATOM 707 O O . ILE A 1 90 ? -9.120 2.478 1.150 1.00 85.81 90 ILE A O 1
ATOM 711 N N . PRO A 1 91 ? -9.657 1.801 -0.921 1.00 87.75 91 PRO A N 1
ATOM 712 C CA . PRO A 1 91 ? -9.531 0.387 -0.601 1.00 87.75 91 PRO A CA 1
ATOM 713 C C . PRO A 1 91 ? -8.119 0.055 -0.110 1.00 87.75 91 PRO A C 1
ATOM 715 O O . PRO A 1 91 ? -7.129 0.360 -0.781 1.00 87.75 91 PRO A O 1
ATOM 718 N N . SER A 1 92 ? -8.042 -0.597 1.047 1.00 84.62 92 SER A N 1
ATOM 719 C CA . SER A 1 92 ? -6.789 -0.967 1.707 1.00 84.62 92 SER A CA 1
ATOM 720 C C . SER A 1 92 ? -6.781 -2.469 1.974 1.00 84.62 92 SER A C 1
ATOM 722 O O . SER A 1 92 ? -7.752 -3.003 2.504 1.00 84.62 92 SER A O 1
ATOM 724 N N . ALA A 1 93 ? -5.711 -3.167 1.589 1.00 86.81 93 ALA A N 1
ATOM 725 C CA . ALA A 1 93 ? -5.584 -4.611 1.802 1.00 86.81 93 ALA A CA 1
ATOM 726 C C . ALA A 1 93 ? -4.170 -5.005 2.244 1.00 86.81 93 ALA A C 1
ATOM 728 O O . ALA A 1 93 ? -3.184 -4.483 1.720 1.00 86.81 93 ALA A O 1
ATOM 729 N N . LEU A 1 94 ? -4.076 -5.964 3.164 1.00 83.81 94 LEU A N 1
ATOM 730 C CA . LEU A 1 94 ? -2.828 -6.635 3.526 1.00 83.81 94 LEU A CA 1
ATOM 731 C C . LEU A 1 94 ? -2.630 -7.863 2.621 1.00 83.81 94 LEU A C 1
ATOM 733 O O . LEU A 1 94 ? -3.573 -8.619 2.382 1.00 83.81 94 LEU A O 1
ATOM 737 N N . ILE A 1 95 ? -1.421 -8.058 2.098 1.00 87.06 95 ILE A N 1
ATOM 738 C CA . ILE A 1 95 ? -1.050 -9.195 1.246 1.00 87.06 95 ILE A CA 1
ATOM 739 C C . ILE A 1 95 ? 0.168 -9.919 1.809 1.00 87.06 95 ILE A C 1
ATOM 741 O O . ILE A 1 95 ? 0.982 -9.329 2.512 1.00 87.06 95 ILE A O 1
ATOM 745 N N . SER A 1 96 ? 0.330 -11.197 1.462 1.00 86.75 96 SER A N 1
ATOM 746 C CA . SER A 1 96 ? 1.452 -11.987 1.974 1.00 86.75 96 SER A CA 1
ATOM 747 C C . SER A 1 96 ? 2.778 -11.516 1.393 1.00 86.75 96 SER A C 1
ATOM 749 O O . SER A 1 96 ? 2.838 -11.066 0.243 1.00 86.75 96 SER A O 1
ATOM 751 N N . LYS A 1 97 ? 3.859 -11.710 2.155 1.00 84.38 97 LYS A N 1
ATOM 752 C CA . LYS A 1 97 ? 5.228 -11.458 1.695 1.00 84.38 97 LYS A CA 1
ATOM 753 C C . LYS A 1 97 ? 5.510 -12.117 0.349 1.00 84.38 97 LYS A C 1
ATOM 755 O O . LYS A 1 97 ? 6.011 -11.479 -0.571 1.00 84.38 97 LYS A O 1
ATOM 760 N N . ALA A 1 98 ? 5.130 -13.388 0.207 1.00 86.88 98 ALA A N 1
ATOM 761 C CA . ALA A 1 98 ? 5.332 -14.145 -1.025 1.00 86.88 98 ALA A CA 1
ATOM 762 C C . ALA A 1 98 ? 4.630 -13.492 -2.228 1.00 86.88 98 ALA A C 1
ATOM 764 O O . ALA A 1 98 ? 5.213 -13.397 -3.309 1.00 86.88 98 ALA A O 1
ATOM 765 N N . LEU A 1 99 ? 3.397 -13.005 -2.043 1.00 87.25 99 LEU A N 1
ATOM 766 C CA . LEU A 1 99 ? 2.668 -12.303 -3.096 1.00 87.25 99 LEU A CA 1
ATOM 767 C C . LEU A 1 99 ? 3.305 -10.940 -3.407 1.00 87.25 99 LEU A C 1
ATOM 769 O O . LEU A 1 99 ? 3.507 -10.625 -4.580 1.00 87.25 99 LEU A O 1
ATOM 773 N N . GLY A 1 100 ? 3.671 -10.163 -2.384 1.00 84.44 100 GLY A N 1
ATOM 774 C CA . GLY A 1 100 ? 4.347 -8.872 -2.544 1.00 84.44 100 GLY A CA 1
ATOM 775 C C . GLY A 1 100 ? 5.685 -8.985 -3.283 1.00 84.44 100 GLY A C 1
ATOM 776 O O . GLY A 1 100 ? 5.931 -8.243 -4.239 1.00 84.44 100 GLY A O 1
ATOM 777 N N . ASP A 1 101 ? 6.509 -9.967 -2.909 1.00 85.69 101 ASP A N 1
ATOM 778 C CA . ASP A 1 101 ? 7.794 -10.266 -3.547 1.00 85.69 101 ASP A CA 1
ATOM 779 C C . ASP A 1 101 ? 7.615 -10.677 -5.016 1.00 85.69 101 ASP A C 1
ATOM 781 O O . ASP A 1 101 ? 8.379 -10.244 -5.884 1.00 85.69 101 ASP A O 1
ATOM 785 N N . ASN A 1 102 ? 6.597 -11.487 -5.322 1.00 86.62 102 ASN A N 1
ATOM 786 C CA . ASN A 1 102 ? 6.306 -11.914 -6.690 1.00 86.62 102 ASN A CA 1
ATOM 787 C C . ASN A 1 102 ? 5.854 -10.748 -7.576 1.00 86.62 102 ASN A C 1
ATOM 789 O O . ASN A 1 102 ? 6.358 -10.606 -8.690 1.00 86.62 102 ASN A O 1
ATOM 793 N N . ILE A 1 103 ? 4.966 -9.880 -7.078 1.00 83.75 103 ILE A N 1
ATOM 794 C CA . ILE A 1 103 ? 4.530 -8.681 -7.810 1.00 83.75 103 ILE A CA 1
ATOM 795 C C . ILE A 1 103 ? 5.730 -7.766 -8.078 1.00 83.75 103 ILE A C 1
ATOM 797 O O . ILE A 1 103 ? 5.944 -7.343 -9.216 1.00 83.75 103 ILE A O 1
ATOM 801 N N . ARG A 1 104 ? 6.570 -7.526 -7.063 1.00 79.94 104 ARG A N 1
ATOM 802 C CA . ARG A 1 104 ? 7.767 -6.688 -7.196 1.00 79.94 104 ARG A CA 1
ATOM 803 C C . ARG A 1 104 ? 8.729 -7.239 -8.243 1.00 79.94 104 ARG A C 1
ATOM 805 O O . ARG A 1 104 ? 9.219 -6.485 -9.081 1.00 79.94 104 ARG A O 1
ATOM 812 N N . LYS A 1 105 ? 8.996 -8.548 -8.217 1.00 83.94 105 LYS A N 1
ATOM 813 C CA . LYS A 1 105 ? 9.861 -9.212 -9.205 1.00 83.94 105 LYS A CA 1
ATOM 814 C C . LYS A 1 105 ? 9.308 -9.075 -10.623 1.00 83.94 105 LYS A C 1
ATOM 816 O O . LYS A 1 105 ? 10.085 -8.798 -11.533 1.00 83.94 105 LYS A O 1
ATOM 821 N N . SER A 1 106 ? 8.000 -9.233 -10.815 1.00 80.31 106 SER A N 1
ATOM 822 C CA . SER A 1 106 ? 7.363 -9.084 -12.129 1.00 80.31 106 SER A CA 1
ATOM 823 C C . SER A 1 106 ? 7.466 -7.653 -12.665 1.00 80.31 106 SER A C 1
ATOM 825 O O . SER A 1 106 ? 7.887 -7.472 -13.804 1.00 80.31 106 SER A O 1
ATOM 827 N N . CYS A 1 107 ? 7.215 -6.638 -11.832 1.00 70.31 107 CYS A N 1
ATOM 828 C CA . CYS A 1 107 ? 7.389 -5.233 -12.224 1.00 70.31 107 CYS A CA 1
ATOM 829 C C . CYS A 1 107 ? 8.852 -4.868 -12.521 1.00 70.31 107 CYS A C 1
ATOM 831 O O . CYS A 1 107 ? 9.125 -4.020 -13.368 1.00 70.31 107 CYS A O 1
ATOM 833 N N . LEU A 1 108 ? 9.816 -5.488 -11.829 1.00 67.31 108 LEU A N 1
ATOM 834 C CA . LEU A 1 108 ? 11.233 -5.282 -12.128 1.00 67.31 108 LEU A CA 1
ATOM 835 C C . LEU A 1 108 ? 11.625 -5.922 -13.463 1.00 67.31 108 LEU A C 1
ATOM 837 O O . LEU A 1 108 ? 12.353 -5.288 -14.214 1.00 67.31 108 LEU A O 1
ATOM 841 N N . LYS A 1 109 ? 11.133 -7.126 -13.788 1.00 59.16 109 LYS A N 1
ATOM 842 C CA . LYS A 1 109 ? 11.437 -7.829 -15.052 1.00 59.16 109 LYS A CA 1
ATOM 843 C C . LYS A 1 109 ? 10.950 -7.089 -16.299 1.00 59.16 109 LYS A C 1
ATOM 845 O O . LYS A 1 109 ? 11.657 -7.084 -17.305 1.00 59.16 109 LYS A O 1
ATOM 850 N N . GLU A 1 110 ? 9.798 -6.427 -16.220 1.00 54.28 110 GLU A N 1
ATOM 851 C CA . GLU A 1 110 ? 9.267 -5.582 -17.304 1.00 54.28 110 GLU A CA 1
ATOM 852 C C . GLU A 1 110 ? 10.245 -4.465 -17.700 1.00 54.28 110 GLU A C 1
ATOM 854 O O . GLU A 1 110 ? 10.337 -4.087 -18.862 1.00 54.28 110 GLU A O 1
ATOM 859 N N . LYS A 1 111 ? 11.046 -3.986 -16.741 1.00 47.69 111 LYS A N 1
ATOM 860 C CA . LYS A 1 111 ? 12.021 -2.912 -16.941 1.00 47.69 111 LYS A CA 1
ATOM 861 C C . LYS A 1 111 ? 13.297 -3.336 -17.682 1.00 47.69 111 LYS A C 1
ATOM 863 O O . LYS A 1 111 ? 14.051 -2.460 -18.086 1.00 47.69 111 LYS A O 1
ATOM 868 N N . TRP A 1 112 ? 13.548 -4.642 -17.822 1.00 37.44 112 TRP A N 1
ATOM 869 C CA . TRP A 1 112 ? 14.738 -5.215 -18.479 1.00 37.44 112 TRP A CA 1
ATOM 870 C C . TRP A 1 112 ? 14.420 -5.932 -19.801 1.00 37.44 112 TRP A C 1
ATOM 872 O O . TRP A 1 112 ? 15.315 -6.521 -20.396 1.00 37.44 112 TRP A O 1
ATOM 882 N N . SER A 1 113 ? 13.157 -5.929 -20.240 1.00 39.97 113 SER A N 1
ATOM 883 C CA . SER A 1 113 ? 12.714 -6.605 -21.473 1.00 39.97 113 SER A CA 1
ATOM 884 C C . SER A 1 113 ? 12.449 -5.631 -22.632 1.00 39.97 113 SER A C 1
ATOM 886 O O . SER A 1 113 ? 11.677 -5.959 -23.531 1.00 39.97 113 SER A O 1
ATOM 888 N N . ILE A 1 114 ? 13.063 -4.441 -22.604 1.00 37.97 114 ILE A N 1
ATOM 889 C CA . ILE A 1 114 ? 12.996 -3.410 -23.654 1.00 37.97 114 ILE A CA 1
ATOM 890 C C . ILE A 1 114 ? 14.413 -2.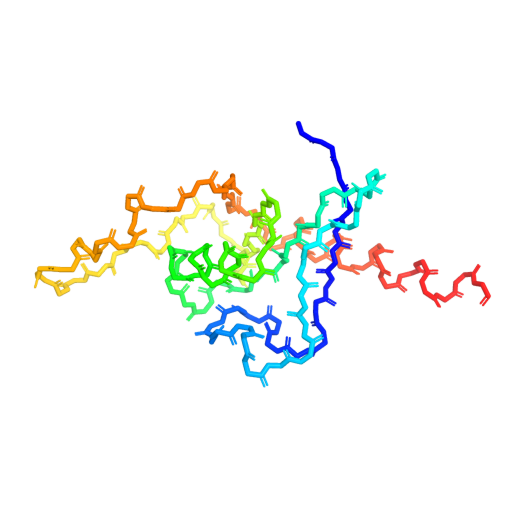940 -23.964 1.00 37.97 114 ILE A C 1
ATOM 892 O O . ILE A 1 114 ? 15.150 -2.686 -22.983 1.00 37.97 114 ILE A O 1
#

Secondary structure (DSSP, 8-state):
---EE---SS-TT--S-STTTT---PPPTT---EEEEEESSS-HHHHHHHHHHTT-SEEEEEPSSSS---------STT---GGGGG--S-EEEE-HHHHHHHHHHHHHHTT--

Organism: NCBI:txid126358

InterPro domains:
  IPR003137 PA domain [PF02225] (3-103)

Radius of gyration: 14.48 Å; chains: 1; bounding box: 28×32×49 Å

pLDDT: mean 71.73, std 12.76, range [37.44, 87.75]

Foldseek 3Di:
DWFDEDQDPPPLQLPDACPVDPQAQAADVVHGAYEREHEQPDAQQSSLLSCVVSRGQAYEYEYPDQDPDDHPNDDPDPDPPPVCSVVRPHHYYYDYNVVSVVVVVVVVVVVVPD

Sequence (114 aa):
MVGTVLYPKANPKACKSFEDGEISFKTKLRGMPIFVPADRDFYFTLKAWNAHNAGAAAIRVADDRIEPLITMDTHEEENAQADYLQNITIPSALISKALGDNIRKSCLKEKWSI